Protein AF-A0A2X2YML2-F1 (afdb_monomer_lite)

InterPro domains:
  IPR007538 dATP/dGTP diphosphohydrolase MazZ [PF04447] (72-165)

Organism: Citrobacter koseri (NCBI:txid545)

Structure (mmCIF, N/CA/C/O backbone):
data_AF-A0A2X2YML2-F1
#
_entry.id   AF-A0A2X2YML2-F1
#
loop_
_atom_site.group_PDB
_atom_site.id
_atom_site.type_symbol
_atom_site.label_atom_id
_atom_site.label_alt_id
_atom_site.label_comp_id
_atom_site.label_asym_id
_atom_site.label_entity_id
_atom_site.label_seq_id
_atom_site.pdbx_PDB_ins_code
_atom_site.Cartn_x
_atom_site.Cartn_y
_atom_site.Cartn_z
_atom_site.occupancy
_atom_site.B_iso_or_equiv
_atom_site.auth_seq_id
_atom_site.auth_comp_id
_atom_site.auth_asym_id
_atom_site.auth_atom_id
_atom_site.pdbx_PDB_model_num
ATOM 1 N N . MET A 1 1 ? 16.624 -23.567 26.179 1.00 38.91 1 MET A N 1
ATOM 2 C CA . MET A 1 1 ? 15.921 -23.195 24.932 1.00 38.91 1 MET A CA 1
ATOM 3 C C . MET A 1 1 ? 16.742 -23.726 23.772 1.00 38.91 1 MET A C 1
ATOM 5 O O . MET A 1 1 ? 17.942 -23.489 23.763 1.00 38.91 1 MET A O 1
ATOM 9 N N . LYS A 1 2 ? 16.156 -24.531 22.876 1.00 36.78 2 LYS A N 1
ATOM 10 C CA . LYS A 1 2 ? 16.872 -25.023 21.691 1.00 36.78 2 LYS A CA 1
ATOM 11 C C . LYS A 1 2 ? 16.934 -23.893 20.668 1.00 36.78 2 LYS A C 1
ATOM 13 O O . LYS A 1 2 ? 15.892 -23.437 20.211 1.00 36.78 2 LYS A O 1
ATOM 18 N N . THR A 1 3 ? 18.138 -23.447 20.343 1.00 38.53 3 THR A N 1
ATOM 19 C CA . THR A 1 3 ? 18.396 -22.543 19.223 1.00 38.53 3 THR A CA 1
ATOM 20 C C . THR A 1 3 ? 18.063 -23.292 17.935 1.00 38.53 3 THR A C 1
ATOM 22 O O . THR A 1 3 ? 18.656 -24.336 17.666 1.00 38.53 3 THR A O 1
ATOM 25 N N . ILE A 1 4 ? 17.081 -22.815 17.171 1.00 41.88 4 ILE A N 1
ATOM 26 C CA . ILE A 1 4 ? 16.790 -23.360 15.842 1.00 41.88 4 ILE A CA 1
ATOM 27 C C . ILE A 1 4 ? 17.894 -22.842 14.917 1.00 41.88 4 ILE A C 1
ATOM 29 O O . ILE A 1 4 ? 17.956 -21.647 14.638 1.00 41.88 4 ILE A O 1
ATOM 33 N N . GLN A 1 5 ? 18.805 -23.722 14.499 1.00 45.81 5 GLN A N 1
ATOM 34 C CA . GLN A 1 5 ? 19.744 -23.420 13.423 1.00 45.81 5 GLN A CA 1
ATOM 35 C C . GLN A 1 5 ? 19.107 -23.817 12.096 1.00 45.81 5 GLN A C 1
ATOM 37 O O . GLN A 1 5 ? 18.810 -24.990 11.879 1.00 45.81 5 GLN A O 1
ATOM 42 N N . LEU A 1 6 ? 18.890 -22.824 11.235 1.00 52.56 6 LEU A N 1
ATOM 43 C CA . LEU A 1 6 ? 18.461 -23.033 9.857 1.00 52.56 6 LEU A CA 1
ATOM 44 C C . LEU A 1 6 ? 19.587 -23.709 9.071 1.00 52.56 6 LEU A C 1
ATOM 46 O O . LEU A 1 6 ? 20.763 -23.378 9.237 1.00 52.56 6 LEU A O 1
ATOM 50 N N . SER A 1 7 ? 19.223 -24.662 8.220 1.00 68.81 7 SER A N 1
ATOM 51 C CA . SER A 1 7 ? 20.172 -25.354 7.349 1.00 68.81 7 SER A CA 1
ATOM 52 C C . SER A 1 7 ? 20.691 -24.430 6.241 1.00 68.81 7 SER A C 1
ATOM 54 O O . SER A 1 7 ? 20.017 -23.483 5.835 1.00 68.81 7 SER A O 1
ATOM 56 N N . GLU A 1 8 ? 21.869 -24.727 5.681 1.00 53.41 8 GLU A N 1
ATOM 57 C CA . GLU A 1 8 ? 22.431 -23.960 4.551 1.00 53.41 8 GLU A CA 1
ATOM 58 C C . GLU A 1 8 ? 21.471 -23.877 3.354 1.00 53.41 8 GLU A C 1
ATOM 60 O O . GLU A 1 8 ? 21.455 -22.890 2.623 1.00 53.41 8 GLU A O 1
ATOM 65 N N . ARG A 1 9 ? 20.619 -24.892 3.180 1.00 53.34 9 ARG A N 1
ATOM 66 C CA . ARG A 1 9 ? 19.624 -24.946 2.107 1.00 53.34 9 ARG A CA 1
ATOM 67 C C . ARG A 1 9 ? 18.450 -23.994 2.350 1.00 53.34 9 ARG A C 1
ATOM 69 O O . ARG A 1 9 ? 17.960 -23.386 1.404 1.00 53.34 9 ARG A O 1
ATOM 76 N N . GLU A 1 10 ? 18.028 -23.841 3.602 1.00 51.41 10 GLU A N 1
ATOM 77 C CA . GLU A 1 10 ? 16.988 -22.886 4.006 1.00 51.41 10 GLU A CA 1
ATOM 78 C C . GLU A 1 10 ? 17.517 -21.450 3.959 1.00 51.41 10 GLU A C 1
ATOM 80 O O . GLU A 1 10 ? 16.852 -20.570 3.417 1.00 51.41 10 GLU A O 1
ATOM 85 N N . LEU A 1 11 ? 18.756 -21.228 4.410 1.00 50.56 11 LEU A N 1
ATOM 86 C CA . LEU A 1 11 ? 19.434 -19.935 4.278 1.00 50.56 11 LEU A CA 1
ATOM 87 C C . LEU A 1 11 ? 19.632 -19.546 2.806 1.00 50.56 11 LEU A C 1
ATOM 89 O O . LEU A 1 11 ? 19.415 -18.393 2.442 1.00 50.56 11 LEU A O 1
ATOM 93 N N . SER A 1 12 ? 19.975 -20.505 1.942 1.00 50.00 12 SER A N 1
ATOM 94 C CA . SER A 1 12 ? 20.115 -20.283 0.499 1.00 50.00 12 SER A CA 1
ATOM 95 C C . SER A 1 12 ? 18.781 -19.979 -0.191 1.00 50.00 12 SER A C 1
ATOM 97 O O . SER A 1 12 ? 18.763 -19.145 -1.095 1.00 50.00 12 SER A O 1
ATOM 99 N N . MET A 1 13 ? 17.671 -20.601 0.226 1.00 51.06 13 MET A N 1
ATOM 100 C CA . MET A 1 13 ? 16.338 -20.269 -0.298 1.00 51.06 13 MET A CA 1
ATOM 101 C C . MET A 1 13 ? 15.892 -18.869 0.129 1.00 51.06 13 MET A C 1
ATOM 103 O O . MET A 1 13 ? 15.437 -18.102 -0.715 1.00 51.06 13 MET A O 1
ATOM 107 N N . ILE A 1 14 ? 16.106 -18.500 1.395 1.00 49.56 14 ILE A N 1
ATOM 108 C CA . ILE A 1 14 ? 15.807 -17.150 1.896 1.00 49.56 14 ILE A CA 1
ATOM 109 C C . ILE A 1 14 ? 16.653 -16.104 1.152 1.00 49.56 14 ILE A C 1
ATOM 111 O O . ILE A 1 14 ? 16.134 -15.088 0.698 1.00 49.56 14 ILE A O 1
ATOM 115 N N . PHE A 1 15 ? 17.944 -16.372 0.937 1.00 49.84 15 PHE A N 1
ATOM 116 C CA . PHE A 1 15 ? 18.831 -15.473 0.191 1.00 49.84 15 PHE A CA 1
ATOM 117 C C . PHE A 1 15 ? 18.449 -15.358 -1.299 1.00 49.84 15 PHE A C 1
ATOM 119 O O . PHE A 1 15 ? 18.553 -14.283 -1.889 1.00 49.84 15 PHE A O 1
ATOM 126 N N . SER A 1 16 ? 17.950 -16.441 -1.905 1.00 50.94 16 SER A N 1
ATOM 127 C CA . SER A 1 16 ? 17.452 -16.450 -3.288 1.00 50.94 16 SER A CA 1
ATOM 128 C C . SER A 1 16 ? 16.134 -15.690 -3.462 1.00 50.94 16 SER A C 1
ATOM 130 O O . SER A 1 16 ? 15.902 -15.143 -4.533 1.00 50.94 16 SER A O 1
ATOM 132 N N . MET A 1 17 ? 15.271 -15.652 -2.443 1.00 47.47 17 MET A N 1
ATOM 133 C CA . MET A 1 17 ? 14.032 -14.857 -2.466 1.00 47.47 17 MET A CA 1
ATOM 134 C C . MET A 1 17 ? 14.301 -13.360 -2.258 1.00 47.47 17 MET A C 1
ATOM 136 O O . MET A 1 17 ? 13.532 -12.521 -2.713 1.00 47.47 17 MET A O 1
ATOM 140 N N . LEU A 1 18 ? 15.421 -13.023 -1.612 1.00 45.62 18 LEU A N 1
ATOM 141 C CA . LEU A 1 18 ? 15.849 -11.647 -1.342 1.00 45.62 18 LEU A CA 1
ATOM 142 C C . LEU A 1 18 ? 16.790 -11.065 -2.412 1.00 45.62 18 LEU A C 1
ATOM 144 O O . LEU A 1 18 ? 17.186 -9.903 -2.309 1.00 45.62 18 LEU A O 1
ATOM 148 N N . THR A 1 19 ? 17.166 -11.843 -3.431 1.00 43.22 19 THR A N 1
ATOM 149 C CA . THR A 1 19 ? 18.017 -11.386 -4.541 1.00 43.22 19 THR A CA 1
ATOM 150 C C . THR A 1 19 ? 17.158 -11.111 -5.787 1.00 43.22 19 THR A C 1
ATOM 152 O O . THR A 1 19 ? 16.572 -12.036 -6.344 1.00 43.22 19 THR A O 1
ATOM 155 N N . PRO A 1 20 ? 17.034 -9.845 -6.244 1.00 43.53 20 PRO A N 1
ATOM 156 C CA . PRO A 1 20 ? 16.187 -9.506 -7.390 1.00 43.53 20 PRO A CA 1
ATOM 157 C C . PRO A 1 20 ? 16.680 -10.143 -8.706 1.00 43.53 20 PRO A C 1
ATOM 159 O O . PRO A 1 20 ? 17.890 -10.211 -8.927 1.00 43.53 20 PRO A O 1
ATOM 162 N N . PRO A 1 21 ? 15.782 -10.529 -9.635 1.00 46.09 21 PRO A N 1
ATOM 163 C CA . PRO A 1 21 ? 16.116 -11.295 -10.845 1.00 46.09 21 PRO A CA 1
ATOM 164 C C . PRO A 1 21 ? 16.708 -10.465 -12.006 1.00 46.09 21 PRO A C 1
ATOM 166 O O . PRO A 1 21 ? 16.644 -10.889 -13.159 1.00 46.09 21 PRO A O 1
ATOM 169 N N . TYR A 1 22 ? 17.289 -9.290 -11.746 1.00 44.28 22 TYR A N 1
ATOM 170 C CA . TYR A 1 22 ? 17.827 -8.406 -12.789 1.00 44.28 22 TYR A CA 1
ATOM 171 C C . TYR A 1 22 ? 19.346 -8.246 -12.684 1.00 44.28 22 TYR A C 1
ATOM 173 O O . TYR A 1 22 ? 19.900 -8.164 -11.590 1.00 44.28 22 TYR A O 1
ATOM 181 N N . SER A 1 23 ? 20.030 -8.160 -13.834 1.00 43.28 23 SER A N 1
ATOM 182 C CA . SER A 1 23 ? 21.467 -7.877 -13.870 1.00 43.28 23 SER A CA 1
ATOM 183 C C . SER A 1 23 ? 21.727 -6.452 -13.382 1.00 43.28 23 SER A C 1
ATOM 185 O O . SER A 1 23 ? 21.397 -5.477 -14.065 1.00 43.28 23 SER A O 1
ATOM 187 N N . VAL A 1 24 ? 22.341 -6.345 -12.212 1.00 43.56 24 VAL A N 1
ATOM 188 C CA . VAL A 1 24 ? 22.845 -5.100 -11.642 1.00 43.56 24 VAL A CA 1
ATOM 189 C C . VAL A 1 24 ? 23.895 -4.521 -12.596 1.00 43.56 24 VAL A C 1
ATOM 191 O O . VAL A 1 24 ? 24.963 -5.102 -12.764 1.00 43.56 24 VAL A O 1
ATOM 194 N N . ARG A 1 25 ? 23.607 -3.388 -13.249 1.00 41.06 25 ARG A N 1
ATOM 195 C CA . ARG A 1 25 ? 24.688 -2.507 -13.715 1.00 41.06 25 ARG A CA 1
ATOM 196 C C . ARG A 1 25 ? 25.110 -1.659 -12.517 1.00 41.06 25 ARG A C 1
ATOM 198 O O . ARG A 1 25 ? 24.261 -1.047 -11.875 1.00 41.06 25 ARG A O 1
ATOM 205 N N . ASP A 1 26 ? 26.403 -1.704 -12.224 1.00 45.59 26 ASP A N 1
ATOM 206 C CA . ASP A 1 26 ? 27.135 -1.159 -11.073 1.00 45.59 26 ASP A CA 1
ATOM 207 C C . ASP A 1 26 ? 26.803 0.289 -10.657 1.00 45.59 26 ASP A C 1
ATOM 209 O O . ASP A 1 26 ? 27.576 1.220 -10.875 1.00 45.59 26 ASP A O 1
ATOM 213 N N . THR A 1 27 ? 25.683 0.490 -9.967 1.00 43.09 27 THR A N 1
ATOM 214 C CA . THR A 1 27 ? 25.524 1.595 -8.994 1.00 43.09 27 THR A CA 1
ATOM 215 C C . THR A 1 27 ? 25.026 1.100 -7.630 1.00 43.09 27 THR A C 1
ATOM 217 O O . THR A 1 27 ? 24.879 1.866 -6.677 1.00 43.09 27 THR A O 1
ATOM 220 N N . HIS A 1 28 ? 24.787 -0.207 -7.510 1.00 53.50 28 HIS A N 1
ATOM 221 C CA . HIS A 1 28 ? 24.389 -0.878 -6.283 1.00 53.50 28 HIS A CA 1
ATOM 222 C C . HIS A 1 28 ? 25.625 -1.306 -5.493 1.00 53.50 28 HIS A C 1
ATOM 224 O O . HIS A 1 28 ? 26.198 -2.330 -5.828 1.00 53.50 28 HIS A O 1
ATOM 230 N N . THR A 1 29 ? 25.956 -0.597 -4.410 1.00 55.03 29 THR A N 1
ATOM 231 C CA . THR A 1 29 ? 26.233 -1.234 -3.103 1.00 55.03 29 THR A CA 1
ATOM 232 C C . THR A 1 29 ? 26.484 -0.236 -1.984 1.00 55.03 29 THR A C 1
ATOM 234 O O . THR A 1 29 ? 26.099 -0.546 -0.865 1.00 55.03 29 THR A O 1
ATOM 237 N N . ASP A 1 30 ? 27.037 0.949 -2.222 1.00 62.59 30 ASP A N 1
ATOM 238 C CA . ASP A 1 30 ? 27.599 1.697 -1.086 1.00 62.59 30 ASP A CA 1
ATOM 239 C C . ASP A 1 30 ? 26.545 2.542 -0.366 1.00 62.59 30 ASP A C 1
ATOM 241 O O . ASP A 1 30 ? 26.255 2.293 0.799 1.00 62.59 30 ASP A O 1
ATOM 245 N N . GLU A 1 31 ? 25.854 3.441 -1.065 1.00 63.09 31 GLU A N 1
ATOM 246 C CA . GLU A 1 31 ? 24.970 4.419 -0.416 1.00 63.09 31 GLU A CA 1
ATOM 247 C C . GLU A 1 31 ? 23.710 3.793 0.208 1.00 63.09 31 GLU A C 1
ATOM 249 O O . GLU A 1 31 ? 23.347 4.100 1.341 1.00 63.09 31 GLU A O 1
ATOM 254 N N . PHE A 1 32 ? 23.052 2.855 -0.484 1.00 66.62 32 PHE A N 1
ATOM 255 C CA . PHE A 1 32 ? 21.873 2.184 0.079 1.00 66.62 32 PHE A CA 1
ATOM 256 C C . PHE A 1 32 ? 22.224 1.261 1.235 1.00 66.62 32 PHE A C 1
ATOM 258 O O . PHE A 1 32 ? 21.498 1.246 2.224 1.00 66.62 32 PHE A O 1
ATOM 265 N N . ASN A 1 33 ? 23.297 0.470 1.119 1.00 68.31 33 ASN A N 1
ATOM 266 C CA . ASN A 1 33 ? 23.669 -0.414 2.219 1.00 68.31 33 ASN A CA 1
ATOM 267 C C . ASN A 1 33 ? 24.191 0.406 3.396 1.00 68.31 33 ASN A C 1
ATOM 269 O O . ASN A 1 33 ? 23.868 0.072 4.530 1.00 68.31 33 ASN A O 1
ATOM 273 N N . GLU A 1 34 ? 24.926 1.492 3.152 1.00 73.06 34 GLU A N 1
ATOM 274 C CA . GLU A 1 34 ? 25.348 2.430 4.189 1.00 73.06 34 GLU A CA 1
ATOM 275 C C . GLU A 1 34 ? 24.1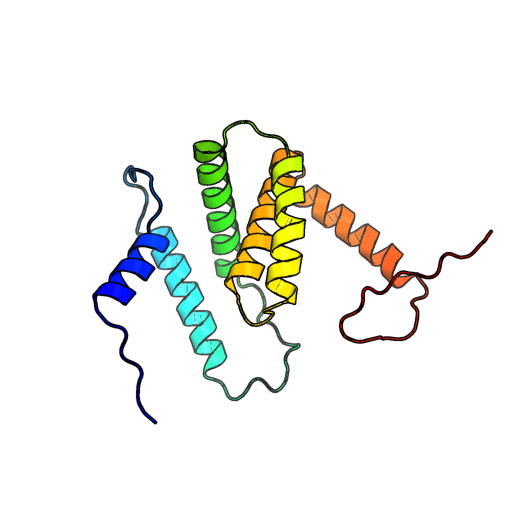38 3.049 4.896 1.00 73.06 34 GLU A C 1
ATOM 277 O O . GLU A 1 34 ? 24.062 3.002 6.123 1.00 73.06 34 GLU A O 1
ATOM 282 N N . LEU A 1 35 ? 23.157 3.560 4.150 1.00 68.56 35 LEU A N 1
ATOM 283 C CA . LEU A 1 35 ? 21.963 4.186 4.713 1.00 68.56 35 LEU A CA 1
ATOM 284 C C . LEU A 1 35 ? 21.068 3.175 5.442 1.00 68.56 35 LEU A C 1
ATOM 286 O O . LEU A 1 35 ? 20.644 3.428 6.569 1.00 68.56 35 LEU A O 1
ATOM 290 N N . ARG A 1 36 ? 20.850 1.993 4.853 1.00 70.94 36 ARG A N 1
ATOM 291 C CA . ARG A 1 36 ? 20.150 0.868 5.491 1.00 70.94 36 ARG A CA 1
ATOM 292 C C . ARG A 1 36 ? 20.840 0.461 6.787 1.00 70.94 36 ARG A C 1
ATOM 294 O O . ARG A 1 36 ? 20.165 0.277 7.791 1.00 70.94 36 ARG A O 1
ATOM 301 N N . ASN A 1 37 ? 22.165 0.323 6.779 1.00 70.94 37 ASN A N 1
ATOM 302 C CA . ASN A 1 37 ? 22.922 -0.063 7.965 1.00 70.94 37 ASN A CA 1
ATOM 303 C C . ASN A 1 37 ? 22.853 1.035 9.038 1.00 70.94 37 ASN A C 1
ATOM 305 O O . ASN A 1 37 ? 22.590 0.716 10.191 1.00 70.94 37 ASN A O 1
ATOM 309 N N . LYS A 1 38 ? 23.012 2.318 8.675 1.00 71.81 38 LYS A N 1
ATOM 310 C CA . LYS A 1 38 ? 22.850 3.458 9.600 1.00 71.81 38 LYS A CA 1
ATOM 311 C C . LYS A 1 38 ? 21.473 3.454 10.263 1.00 71.81 38 LYS A C 1
ATOM 313 O O . LYS A 1 38 ? 21.384 3.590 11.478 1.00 71.81 38 LYS A O 1
ATOM 318 N N . VAL A 1 39 ? 20.418 3.253 9.475 1.00 68.88 39 VAL A N 1
ATOM 319 C CA . VAL A 1 39 ? 19.039 3.146 9.968 1.00 68.88 39 VAL A CA 1
ATOM 320 C C . VAL A 1 39 ? 18.859 1.929 10.874 1.00 68.88 39 VAL A C 1
ATOM 322 O O . VAL A 1 39 ? 18.318 2.059 11.966 1.00 68.88 39 VAL A O 1
ATOM 325 N N . PHE A 1 40 ? 19.337 0.759 10.450 1.00 67.56 40 PHE A N 1
ATOM 326 C CA . PHE A 1 40 ? 19.237 -0.476 11.223 1.00 67.56 40 PHE A CA 1
ATOM 327 C C . PHE A 1 40 ? 19.925 -0.350 12.586 1.00 67.56 40 PHE A C 1
ATOM 329 O O . PHE A 1 40 ? 19.354 -0.745 13.598 1.00 67.56 40 PHE A O 1
ATOM 336 N N . TYR A 1 41 ? 21.123 0.240 12.630 1.00 66.38 41 TYR A N 1
ATOM 337 C CA . TYR A 1 41 ? 21.833 0.475 13.884 1.00 66.38 41 TYR A CA 1
ATOM 338 C C . TYR A 1 41 ? 21.120 1.501 14.768 1.00 66.38 41 TYR A C 1
ATOM 340 O O . TYR A 1 41 ? 20.932 1.218 15.943 1.00 66.38 41 TYR A O 1
ATOM 348 N N . ALA A 1 42 ? 20.622 2.611 14.212 1.00 63.56 42 ALA A N 1
ATOM 349 C CA . ALA A 1 42 ? 19.849 3.593 14.977 1.00 63.56 42 ALA A CA 1
ATOM 350 C C . ALA A 1 42 ? 18.562 2.999 15.586 1.00 63.56 42 ALA A C 1
ATOM 352 O O . ALA A 1 42 ? 18.256 3.254 16.748 1.00 63.56 42 ALA A O 1
ATOM 353 N N . LEU A 1 43 ? 17.828 2.173 14.829 1.00 58.03 43 LEU A N 1
ATOM 354 C CA . LEU A 1 43 ? 16.625 1.488 15.318 1.00 58.03 43 LEU A CA 1
ATOM 355 C C . LEU A 1 43 ? 16.954 0.440 16.386 1.00 58.03 43 LEU A C 1
ATOM 357 O O . LEU A 1 43 ? 16.240 0.334 17.378 1.00 58.03 43 LEU A O 1
ATOM 361 N N . ARG A 1 44 ? 18.038 -0.321 16.205 1.00 57.19 44 ARG A N 1
ATOM 362 C CA . ARG A 1 44 ? 18.491 -1.312 17.189 1.00 57.19 44 ARG A CA 1
ATOM 363 C C . ARG A 1 44 ? 18.944 -0.652 18.488 1.00 57.19 44 ARG A C 1
ATOM 365 O O . ARG A 1 44 ? 18.636 -1.162 19.558 1.00 57.19 44 ARG A O 1
ATOM 372 N N . ASP A 1 45 ? 19.667 0.458 18.397 1.00 55.19 45 ASP A N 1
ATOM 373 C CA . ASP A 1 45 ? 20.119 1.205 19.569 1.00 55.19 45 ASP A CA 1
ATOM 374 C C . ASP A 1 45 ? 18.913 1.778 20.337 1.00 55.19 45 ASP A C 1
ATOM 376 O O . ASP A 1 45 ? 18.879 1.664 21.556 1.00 55.19 45 ASP A O 1
ATOM 380 N N . ALA A 1 46 ? 17.868 2.243 19.636 1.00 55.44 46 ALA A N 1
ATOM 381 C CA . ALA A 1 46 ? 16.599 2.659 20.246 1.00 55.44 46 ALA A CA 1
ATOM 382 C C . ALA A 1 46 ? 15.790 1.503 20.880 1.00 55.44 46 ALA A C 1
ATOM 384 O O . ALA A 1 46 ? 15.005 1.733 21.791 1.00 55.44 46 ALA A O 1
ATOM 385 N N . GLN A 1 47 ? 15.961 0.261 20.409 1.00 49.28 47 GLN A N 1
ATOM 386 C CA . GLN A 1 47 ? 15.272 -0.928 20.937 1.00 49.28 47 GLN A CA 1
ATOM 387 C C . GLN A 1 47 ? 15.971 -1.576 22.145 1.00 49.28 47 GLN A C 1
ATOM 389 O O . GLN A 1 47 ? 15.359 -2.402 22.819 1.00 49.28 47 GLN A O 1
ATOM 394 N N . ASN A 1 48 ? 17.241 -1.250 22.409 1.00 53.47 48 ASN A N 1
ATOM 395 C CA . ASN A 1 48 ? 17.994 -1.801 23.543 1.00 53.47 48 ASN A CA 1
ATOM 396 C C . ASN A 1 48 ? 17.741 -1.053 24.871 1.00 53.47 48 ASN A C 1
ATOM 398 O O . ASN A 1 48 ? 18.193 -1.529 25.912 1.00 53.47 48 ASN A O 1
ATOM 402 N N . ASP A 1 49 ? 17.008 0.065 24.853 1.00 46.16 49 ASP A N 1
ATOM 403 C CA . ASP A 1 49 ? 16.546 0.785 26.047 1.00 46.16 49 ASP A CA 1
ATOM 404 C C . ASP A 1 49 ? 15.188 0.226 26.533 1.00 46.16 49 ASP A C 1
ATOM 406 O O . ASP A 1 49 ? 14.149 0.791 26.218 1.00 46.16 49 ASP A O 1
ATOM 410 N N . GLU A 1 50 ? 15.211 -0.863 27.324 1.00 42.00 50 GLU A N 1
ATOM 411 C CA . GLU A 1 50 ? 14.100 -1.385 28.168 1.00 42.00 50 GLU A CA 1
ATOM 412 C C . GLU A 1 50 ? 12.740 -1.681 27.454 1.00 42.00 50 GLU A C 1
ATOM 414 O O . GLU A 1 50 ? 12.510 -1.318 26.301 1.00 42.00 50 GLU A O 1
ATOM 419 N N . PRO A 1 51 ? 11.806 -2.461 28.046 1.00 41.44 51 PRO A N 1
ATOM 420 C CA . PRO A 1 51 ? 10.648 -2.949 27.304 1.00 41.44 51 PRO A CA 1
ATOM 421 C C . PRO A 1 51 ? 9.708 -1.791 26.966 1.00 41.44 51 PRO A C 1
ATOM 423 O O . PRO A 1 51 ? 9.235 -1.081 27.854 1.00 41.44 51 PRO A O 1
ATOM 426 N N . VAL A 1 52 ? 9.406 -1.652 25.672 1.00 43.84 52 VAL A N 1
ATOM 427 C CA . VAL A 1 52 ? 8.458 -0.686 25.101 1.00 43.84 52 VAL A CA 1
ATOM 428 C C . VAL A 1 52 ? 7.079 -0.861 25.754 1.00 43.84 52 VAL A C 1
ATOM 430 O O . VAL A 1 52 ? 6.227 -1.614 25.280 1.00 43.84 52 VAL A O 1
ATOM 433 N N . SER A 1 53 ? 6.867 -0.184 26.884 1.00 43.28 53 SER A N 1
ATOM 434 C CA . SER A 1 53 ? 5.576 -0.111 27.580 1.00 43.28 53 SER A CA 1
ATOM 435 C C . SER A 1 53 ? 4.639 0.939 26.974 1.00 43.28 53 SER A C 1
ATOM 437 O O . SER A 1 53 ? 3.452 0.938 27.285 1.00 43.28 53 SER A O 1
ATOM 439 N N . ASN A 1 54 ? 5.135 1.750 26.034 1.00 41.12 54 ASN A N 1
ATOM 440 C CA . ASN A 1 54 ? 4.355 2.690 25.234 1.00 41.12 54 ASN A CA 1
ATOM 441 C C . ASN A 1 54 ? 4.462 2.316 23.751 1.00 41.12 54 ASN A C 1
ATOM 443 O O . ASN A 1 54 ? 5.418 2.683 23.078 1.00 41.12 54 ASN A O 1
ATOM 447 N N . ARG A 1 55 ? 3.458 1.612 23.213 1.00 47.12 55 ARG A N 1
ATOM 448 C CA . ARG A 1 55 ? 3.322 1.372 21.758 1.00 47.12 55 ARG A CA 1
ATOM 449 C C . ARG A 1 55 ? 3.111 2.662 20.944 1.00 47.12 55 ARG A C 1
ATOM 451 O O . ARG A 1 55 ? 3.171 2.607 19.721 1.00 47.12 55 ARG A O 1
ATOM 458 N N . ASP A 1 56 ? 2.879 3.787 21.618 1.00 45.53 56 ASP A N 1
ATOM 459 C CA . ASP A 1 56 ? 2.480 5.058 21.009 1.00 45.53 56 ASP A CA 1
ATOM 460 C C . ASP A 1 56 ? 3.652 6.023 20.746 1.00 45.53 56 ASP A C 1
ATOM 462 O O . ASP A 1 56 ? 3.471 7.032 20.066 1.00 45.53 56 ASP A O 1
ATOM 466 N N . GLU A 1 57 ? 4.864 5.718 21.220 1.00 42.09 57 GLU A N 1
ATOM 467 C CA . GLU A 1 57 ? 6.065 6.517 20.942 1.00 42.09 57 GLU A CA 1
ATOM 468 C C . GLU A 1 57 ? 6.859 5.880 19.796 1.00 42.09 57 GLU A C 1
ATOM 470 O O . GLU A 1 57 ? 7.864 5.196 19.992 1.00 42.09 57 GLU A O 1
ATOM 475 N N . LEU A 1 58 ? 6.381 6.074 18.563 1.00 47.94 58 LEU A N 1
ATOM 476 C CA . LEU A 1 58 ? 7.199 5.782 17.388 1.00 47.94 58 LEU A CA 1
ATOM 477 C C . LEU A 1 58 ? 8.335 6.816 17.323 1.00 47.94 58 LEU A C 1
ATOM 479 O O . LEU A 1 58 ? 8.051 8.015 17.386 1.00 47.94 58 LEU A O 1
ATOM 483 N N . PRO A 1 59 ? 9.606 6.393 17.191 1.00 55.62 59 PRO A N 1
ATOM 484 C CA . PRO A 1 59 ? 10.716 7.329 17.073 1.00 55.62 59 PRO A CA 1
ATOM 485 C C . PRO A 1 59 ? 10.487 8.258 15.875 1.00 55.62 59 PRO A C 1
ATOM 487 O O . PRO A 1 59 ? 10.095 7.798 14.799 1.00 55.62 59 PRO A O 1
ATOM 490 N N . GLU A 1 60 ? 10.721 9.562 16.063 1.00 55.97 60 GLU A N 1
ATOM 491 C CA . GLU A 1 60 ? 10.601 10.550 14.987 1.00 55.97 60 GLU A CA 1
ATOM 492 C C . GLU A 1 60 ? 11.400 10.096 13.756 1.00 55.97 60 GLU A C 1
ATOM 494 O O . GLU A 1 60 ? 12.538 9.622 13.870 1.00 55.97 60 GLU A O 1
ATOM 499 N N . GLU A 1 61 ? 10.815 10.242 12.560 1.00 57.78 61 GLU A N 1
ATOM 500 C CA . GLU A 1 61 ? 11.527 9.966 11.313 1.00 57.78 61 GLU A CA 1
ATOM 501 C C . GLU A 1 61 ? 12.731 10.918 11.207 1.00 57.78 61 GLU A C 1
ATOM 503 O O . GLU A 1 61 ? 12.623 12.067 10.780 1.00 57.78 61 GLU A O 1
ATOM 508 N N . THR A 1 62 ? 13.913 10.440 11.600 1.00 68.44 62 THR A N 1
ATOM 509 C CA . THR A 1 62 ? 15.168 11.161 11.374 1.00 68.44 62 THR A CA 1
ATOM 510 C C . THR A 1 62 ? 15.343 11.441 9.878 1.00 68.44 62 THR A C 1
ATOM 512 O O . THR A 1 62 ? 14.917 10.656 9.028 1.00 68.44 62 THR A O 1
ATOM 515 N N . GLY A 1 63 ? 16.033 12.529 9.514 1.00 69.81 63 GLY A N 1
ATOM 516 C CA . GLY A 1 63 ? 16.264 12.872 8.100 1.00 69.81 63 GLY A CA 1
ATOM 517 C C . GLY A 1 63 ? 16.878 11.730 7.267 1.00 69.81 63 GLY A C 1
ATOM 518 O O . GLY A 1 63 ? 16.602 11.620 6.075 1.00 69.81 63 GLY A O 1
ATOM 519 N N . SER A 1 64 ? 17.634 10.835 7.913 1.00 74.94 64 SER A N 1
ATOM 520 C CA . SER A 1 64 ? 18.192 9.604 7.333 1.00 74.94 64 SER A CA 1
ATOM 521 C C . SER A 1 64 ? 17.118 8.566 6.957 1.00 74.94 64 SER A C 1
ATOM 523 O O . SER A 1 64 ? 17.161 7.984 5.871 1.00 74.94 64 SER A O 1
ATOM 525 N N . LEU A 1 65 ? 16.107 8.363 7.811 1.00 74.06 65 LEU A N 1
ATOM 526 C CA . LEU A 1 65 ? 14.987 7.447 7.555 1.00 74.06 65 LEU A CA 1
ATOM 527 C C . LEU A 1 65 ? 14.149 7.904 6.360 1.00 74.06 65 LEU A C 1
ATOM 529 O O . LEU A 1 65 ? 13.823 7.100 5.483 1.00 74.06 65 LEU A O 1
ATOM 533 N N . LEU A 1 66 ? 13.865 9.205 6.283 1.00 77.31 66 LEU A N 1
ATOM 534 C CA . LEU A 1 66 ? 13.124 9.785 5.166 1.00 77.31 66 LEU A CA 1
ATOM 535 C C . LEU A 1 66 ? 13.874 9.604 3.837 1.00 77.31 66 LEU A C 1
ATOM 537 O O . LEU A 1 66 ? 13.266 9.270 2.817 1.00 77.31 66 LEU A O 1
ATOM 541 N N . GLN A 1 67 ? 15.197 9.798 3.841 1.00 79.06 67 GLN A N 1
ATOM 542 C CA . GLN A 1 67 ? 16.044 9.544 2.672 1.00 79.06 67 GLN A CA 1
ATOM 543 C C . GLN A 1 67 ? 15.991 8.070 2.250 1.00 79.06 67 GLN A C 1
ATOM 545 O O . GLN A 1 67 ? 15.804 7.782 1.067 1.00 79.06 67 GLN A O 1
ATOM 550 N N . LEU A 1 68 ? 16.073 7.137 3.205 1.00 81.81 68 LEU A N 1
ATOM 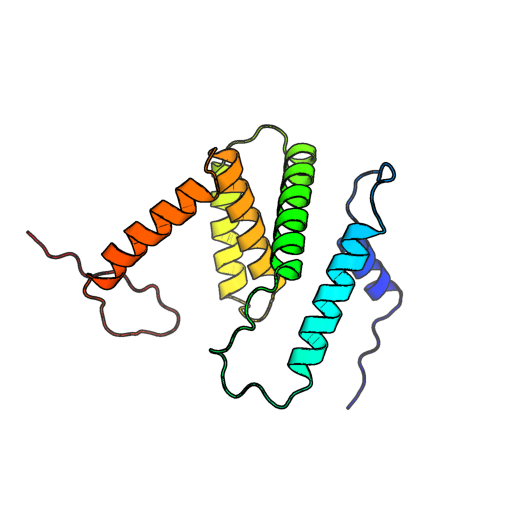551 C CA . LEU A 1 68 ? 16.021 5.704 2.909 1.00 81.81 68 LEU A CA 1
ATOM 552 C C . LEU A 1 68 ? 14.670 5.303 2.322 1.00 81.81 68 LEU A C 1
ATOM 554 O O . LEU A 1 68 ? 14.618 4.587 1.324 1.00 81.81 68 LEU A O 1
ATOM 558 N N . ARG A 1 69 ? 13.578 5.806 2.900 1.00 85.31 69 ARG A N 1
ATOM 559 C CA . ARG A 1 69 ? 12.215 5.548 2.429 1.00 85.31 69 ARG A CA 1
ATOM 560 C C . ARG A 1 69 ? 12.008 6.046 0.999 1.00 85.31 69 ARG A C 1
ATOM 562 O O . ARG A 1 69 ? 11.446 5.322 0.178 1.00 85.31 69 ARG A O 1
ATOM 569 N N . LYS A 1 70 ? 12.516 7.241 0.673 1.00 87.31 70 LYS A N 1
ATOM 570 C CA . LYS A 1 70 ? 12.503 7.779 -0.700 1.00 87.31 70 LYS A CA 1
ATOM 571 C C . LYS A 1 70 ? 13.281 6.886 -1.667 1.00 87.31 70 LYS A C 1
ATOM 573 O O . LYS A 1 70 ? 12.768 6.570 -2.738 1.00 87.31 70 LYS A O 1
ATOM 578 N N . LEU A 1 71 ? 14.469 6.430 -1.270 1.00 85.38 71 LEU A N 1
ATOM 579 C CA . LEU A 1 71 ? 15.305 5.552 -2.091 1.00 85.38 71 LEU A CA 1
ATOM 580 C C . LEU A 1 71 ? 14.658 4.175 -2.324 1.00 85.38 71 LEU A C 1
ATOM 582 O O . LEU A 1 71 ? 14.662 3.675 -3.448 1.00 85.38 71 LEU A O 1
ATOM 586 N N . ILE A 1 72 ? 14.056 3.580 -1.289 1.00 88.06 72 ILE A N 1
ATOM 587 C CA . ILE A 1 72 ? 13.286 2.329 -1.398 1.00 88.06 72 ILE A CA 1
ATOM 588 C C . ILE A 1 72 ? 12.122 2.506 -2.381 1.00 88.06 72 ILE A C 1
ATOM 590 O O . ILE A 1 72 ? 11.960 1.695 -3.292 1.00 88.06 72 ILE A O 1
ATOM 594 N N . ARG A 1 73 ? 11.343 3.586 -2.237 1.00 92.94 73 ARG A N 1
ATOM 595 C CA . ARG A 1 73 ? 10.203 3.884 -3.116 1.00 92.94 73 ARG A CA 1
ATOM 596 C C . ARG A 1 73 ? 10.626 4.060 -4.575 1.00 92.94 73 ARG A C 1
ATOM 598 O O . ARG A 1 73 ? 9.952 3.542 -5.464 1.00 92.94 73 ARG A O 1
ATOM 605 N N . GLN A 1 74 ? 11.733 4.760 -4.820 1.00 89.44 74 GLN A N 1
ATOM 606 C CA . GLN A 1 74 ? 12.274 4.946 -6.166 1.00 89.44 74 GLN A CA 1
ATOM 607 C C . GLN A 1 74 ? 12.666 3.606 -6.800 1.00 89.44 74 GLN A C 1
ATOM 609 O O . GLN A 1 74 ? 12.216 3.295 -7.899 1.00 89.44 74 GLN A O 1
ATOM 614 N N . ARG A 1 75 ? 13.438 2.779 -6.087 1.00 89.19 75 ARG A N 1
ATOM 615 C CA . ARG A 1 75 ? 13.867 1.463 -6.588 1.00 89.19 75 ARG A CA 1
ATOM 616 C C . ARG A 1 75 ? 12.701 0.526 -6.851 1.00 89.19 75 ARG A C 1
ATOM 618 O O . ARG A 1 75 ? 12.708 -0.205 -7.836 1.00 89.19 75 ARG A O 1
ATOM 625 N N . HIS A 1 76 ? 11.691 0.566 -5.988 1.00 94.69 76 HIS A N 1
ATOM 626 C CA . HIS A 1 76 ? 10.461 -0.178 -6.206 1.00 94.69 76 HIS A CA 1
ATOM 627 C C . HIS A 1 76 ? 9.763 0.261 -7.504 1.00 94.69 76 HIS A C 1
ATOM 629 O O . HIS A 1 76 ? 9.353 -0.587 -8.293 1.00 94.69 76 HIS A O 1
ATOM 635 N N . ALA A 1 77 ? 9.664 1.570 -7.765 1.00 93.62 77 ALA A N 1
ATOM 636 C CA . ALA A 1 77 ? 9.082 2.079 -9.006 1.00 93.62 77 ALA A CA 1
ATOM 637 C C . ALA A 1 77 ? 9.878 1.635 -10.247 1.00 93.62 77 ALA A C 1
ATOM 639 O O . ALA A 1 77 ? 9.278 1.141 -11.198 1.00 93.62 77 ALA A O 1
ATOM 640 N N . GLU A 1 78 ? 11.211 1.737 -10.208 1.00 93.50 78 GLU A N 1
ATOM 641 C CA . GLU A 1 78 ? 12.107 1.292 -11.289 1.00 93.50 78 GLU A CA 1
ATOM 642 C C . GLU A 1 78 ? 11.941 -0.208 -11.586 1.00 93.50 78 GLU A C 1
ATOM 644 O O . GLU A 1 78 ? 11.777 -0.607 -12.741 1.00 93.50 78 GLU A O 1
ATOM 649 N N . TRP A 1 79 ? 11.918 -1.042 -10.543 1.00 95.69 79 TRP A N 1
ATOM 650 C CA . TRP A 1 79 ? 11.676 -2.480 -10.668 1.00 95.69 79 TRP A CA 1
ATOM 651 C C . TRP A 1 79 ? 10.273 -2.793 -11.209 1.00 95.69 79 TRP A C 1
ATOM 653 O O . TRP A 1 79 ? 10.125 -3.646 -12.089 1.00 95.69 79 TRP A O 1
ATOM 663 N N . SER A 1 80 ? 9.246 -2.098 -10.716 1.00 95.00 80 SER A N 1
ATOM 664 C CA . SER A 1 80 ? 7.854 -2.281 -11.140 1.00 95.00 80 SER A CA 1
ATOM 665 C C . SER A 1 80 ? 7.665 -1.903 -12.614 1.00 95.00 80 SER A C 1
ATOM 667 O O . SER A 1 80 ? 7.003 -2.625 -13.362 1.00 95.00 80 SER A O 1
ATOM 669 N N . ASP A 1 81 ? 8.294 -0.820 -13.075 1.00 94.00 81 ASP A N 1
ATOM 670 C CA . ASP A 1 81 ? 8.272 -0.426 -14.488 1.00 94.00 81 ASP A CA 1
ATOM 671 C C . ASP A 1 81 ? 9.024 -1.426 -15.373 1.00 94.00 81 ASP A C 1
ATOM 673 O O . ASP A 1 81 ? 8.522 -1.790 -16.436 1.00 94.00 81 ASP A O 1
ATOM 677 N N . ALA A 1 82 ? 10.177 -1.934 -14.925 1.00 94.94 82 ALA A N 1
ATOM 678 C CA . ALA A 1 82 ? 10.925 -2.958 -15.655 1.00 94.94 82 ALA A CA 1
ATOM 679 C C . ALA A 1 82 ? 10.166 -4.295 -15.758 1.00 94.94 82 ALA A C 1
ATOM 681 O O . ALA A 1 82 ? 10.235 -4.964 -16.787 1.00 94.94 82 ALA A O 1
ATOM 682 N N . THR A 1 83 ? 9.433 -4.672 -14.706 1.00 94.50 83 THR A N 1
ATOM 683 C CA . THR A 1 83 ? 8.747 -5.970 -14.608 1.00 94.50 83 THR A CA 1
ATOM 684 C C . THR A 1 83 ? 7.395 -5.968 -15.313 1.00 94.50 83 THR A C 1
ATOM 686 O O . THR A 1 83 ? 7.071 -6.900 -16.047 1.00 94.50 83 THR A O 1
ATOM 689 N N . PHE A 1 84 ? 6.591 -4.929 -15.087 1.00 92.31 84 PHE A N 1
ATOM 690 C CA . PHE A 1 84 ? 5.193 -4.889 -15.524 1.00 92.31 84 PHE A CA 1
ATOM 691 C C . PHE A 1 84 ? 4.954 -3.925 -16.689 1.00 92.31 84 PHE A C 1
ATOM 693 O O . PHE A 1 84 ? 3.891 -3.964 -17.309 1.00 92.31 84 PHE A O 1
ATOM 700 N N . GLY A 1 85 ? 5.919 -3.060 -17.010 1.00 92.81 85 GLY A N 1
ATOM 701 C CA . GLY A 1 85 ? 5.785 -2.055 -18.058 1.00 92.81 85 GLY A CA 1
ATOM 702 C C . GLY A 1 85 ? 4.756 -0.969 -17.730 1.00 92.81 85 GLY A C 1
ATOM 703 O O . GLY A 1 85 ? 4.469 -0.642 -16.571 1.00 92.81 85 GLY A O 1
ATOM 704 N N . ASN A 1 86 ? 4.184 -0.388 -18.786 1.00 91.44 86 ASN A N 1
ATOM 705 C CA . ASN A 1 86 ? 3.239 0.723 -18.697 1.00 91.44 86 ASN A CA 1
ATOM 706 C C . ASN A 1 86 ? 1.808 0.242 -18.384 1.00 91.44 86 ASN A C 1
ATOM 708 O O . ASN A 1 86 ? 0.935 0.234 -19.253 1.00 91.44 86 ASN A O 1
ATOM 712 N N . VAL A 1 87 ? 1.578 -0.188 -17.142 1.00 94.44 87 VAL A N 1
ATOM 713 C CA . VAL A 1 87 ? 0.249 -0.545 -16.620 1.00 94.44 87 VAL A CA 1
ATOM 714 C C . VAL A 1 87 ? -0.332 0.563 -15.739 1.00 94.44 87 VAL A C 1
ATOM 716 O O . VAL A 1 87 ? 0.397 1.324 -15.102 1.00 94.44 87 VAL A O 1
ATOM 719 N N . GLY A 1 88 ? -1.663 0.646 -15.705 1.00 97.31 88 GLY A N 1
ATOM 720 C CA . GLY A 1 88 ? -2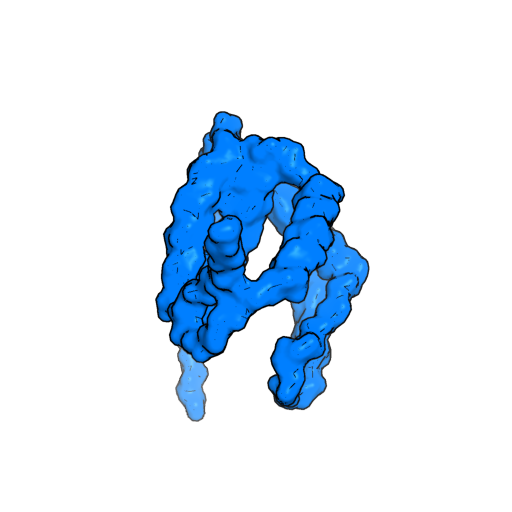.398 1.605 -14.878 1.00 97.31 88 GLY A CA 1
ATOM 721 C C . GLY A 1 88 ? -2.538 1.181 -13.405 1.00 97.31 88 GLY A C 1
ATOM 722 O O . GLY A 1 88 ? -2.176 0.065 -13.031 1.00 97.31 88 GLY A O 1
ATOM 723 N N . PRO A 1 89 ? -3.136 2.036 -12.557 1.00 98.12 89 PRO A N 1
ATOM 724 C CA . PRO A 1 89 ? -3.174 1.851 -11.100 1.00 98.12 89 PRO A CA 1
ATOM 725 C C . PRO A 1 89 ? -4.129 0.744 -10.617 1.00 98.12 89 PRO A C 1
ATOM 727 O O . PRO A 1 89 ? -4.054 0.312 -9.470 1.00 98.12 89 PRO A O 1
ATOM 730 N N . VAL A 1 90 ? -5.037 0.264 -11.474 1.00 98.19 90 VAL A N 1
ATOM 731 C CA . VAL A 1 90 ? -6.088 -0.699 -11.094 1.00 98.19 90 VAL A CA 1
ATOM 732 C C . VAL A 1 90 ? -5.516 -2.057 -10.675 1.00 98.19 90 VAL A C 1
ATOM 734 O O . VAL A 1 90 ? -6.070 -2.691 -9.779 1.00 98.19 90 VAL A O 1
ATOM 737 N N . GLY A 1 91 ? -4.431 -2.512 -11.309 1.00 97.25 91 GLY A N 1
ATOM 738 C CA . GLY A 1 91 ? -3.773 -3.779 -10.966 1.00 97.25 91 GLY A CA 1
ATOM 739 C C . GLY A 1 91 ? -3.259 -3.781 -9.523 1.00 97.25 91 GLY A C 1
ATOM 740 O O . GLY A 1 91 ? -3.759 -4.576 -8.724 1.00 97.25 91 GLY A O 1
ATOM 741 N N . PRO A 1 92 ? -2.358 -2.847 -9.161 1.00 97.81 92 PRO A N 1
ATOM 742 C CA . PRO A 1 92 ? -1.870 -2.702 -7.792 1.00 97.81 92 PRO A CA 1
ATOM 743 C C . PRO A 1 92 ? -2.981 -2.521 -6.750 1.00 97.81 92 PRO A C 1
ATOM 745 O O . PRO A 1 92 ? -2.907 -3.120 -5.687 1.00 97.81 92 PRO A O 1
ATOM 748 N N . LEU A 1 93 ? -4.059 -1.783 -7.050 1.00 98.50 93 LEU A N 1
ATOM 749 C CA . LEU A 1 93 ? -5.190 -1.626 -6.117 1.00 98.50 93 LEU A CA 1
ATOM 750 C C . LEU A 1 93 ? -5.958 -2.933 -5.865 1.00 98.50 93 LEU A C 1
ATOM 752 O O . LEU A 1 93 ? -6.382 -3.208 -4.740 1.00 98.50 93 LEU A O 1
ATOM 756 N N . LYS A 1 94 ? -6.150 -3.752 -6.906 1.00 98.12 94 LYS A N 1
ATOM 757 C CA . LYS A 1 94 ? -6.766 -5.078 -6.751 1.00 98.12 94 LYS A CA 1
ATOM 758 C C . LYS A 1 94 ? -5.873 -6.023 -5.957 1.00 98.12 94 LYS A C 1
ATOM 760 O O . LYS A 1 94 ? -6.395 -6.836 -5.204 1.00 98.12 94 LYS A O 1
ATOM 765 N N . HIS A 1 95 ? -4.558 -5.924 -6.138 1.00 97.50 95 HIS A N 1
ATOM 766 C CA . HIS A 1 95 ? -3.591 -6.705 -5.371 1.00 97.50 95 HIS A CA 1
ATOM 767 C C . HIS A 1 95 ? -3.557 -6.242 -3.913 1.00 97.50 95 HIS A C 1
ATOM 769 O O . HIS A 1 95 ? -3.708 -7.070 -3.032 1.00 97.50 95 HIS A O 1
ATOM 775 N N . LEU A 1 96 ? -3.550 -4.932 -3.653 1.00 98.19 96 LEU A N 1
ATOM 776 C CA . LEU A 1 96 ? -3.594 -4.364 -2.301 1.00 98.19 96 LEU A CA 1
ATOM 777 C C . LEU A 1 96 ? -4.779 -4.894 -1.480 1.00 98.19 96 LEU A C 1
ATOM 779 O O . LEU A 1 96 ? -4.670 -5.092 -0.278 1.00 98.19 96 LEU A O 1
ATOM 783 N N . SER A 1 97 ? -5.916 -5.149 -2.135 1.00 97.38 97 SER A N 1
ATOM 784 C CA . SER A 1 97 ? -7.091 -5.731 -1.474 1.00 97.38 97 SER A CA 1
ATOM 785 C C . SER A 1 97 ? -6.867 -7.173 -1.000 1.00 97.38 97 SER A C 1
ATOM 787 O O . SER A 1 97 ? -7.552 -7.600 -0.078 1.00 97.38 97 SER A O 1
ATOM 789 N N . LYS A 1 98 ? -5.960 -7.925 -1.636 1.00 96.50 98 LYS A N 1
ATOM 790 C CA . LYS A 1 98 ? -5.572 -9.281 -1.229 1.00 96.50 98 LYS A CA 1
ATOM 791 C C . LYS A 1 98 ? -4.567 -9.237 -0.083 1.00 96.50 98 LYS A C 1
ATOM 793 O O . LYS A 1 98 ? -4.859 -9.833 0.943 1.00 96.50 98 LYS A O 1
ATOM 798 N N . GLU A 1 99 ? -3.519 -8.419 -0.190 1.00 96.62 99 GLU A N 1
ATOM 799 C CA . GLU A 1 99 ? -2.500 -8.338 0.876 1.00 96.62 99 GLU A CA 1
ATOM 800 C C . GLU A 1 99 ? -3.088 -7.773 2.169 1.00 96.62 99 GLU A C 1
ATOM 802 O O . GLU A 1 99 ? -2.675 -8.126 3.263 1.00 96.62 99 GLU A O 1
ATOM 807 N N . ALA A 1 100 ? -4.126 -6.935 2.075 1.00 97.06 100 ALA A N 1
ATOM 808 C CA . ALA A 1 100 ? -4.870 -6.497 3.251 1.00 97.06 100 ALA A CA 1
ATOM 809 C C . ALA A 1 100 ? -5.590 -7.652 3.978 1.00 97.06 100 ALA A C 1
ATOM 811 O O . ALA A 1 100 ? -5.765 -7.579 5.193 1.00 97.06 100 ALA A O 1
ATOM 812 N N . LEU A 1 101 ? -6.023 -8.694 3.258 1.00 96.94 101 LEU A N 1
ATOM 813 C CA . LEU A 1 101 ? -6.601 -9.902 3.859 1.00 96.94 101 LEU A CA 1
ATOM 814 C C . LEU A 1 101 ? -5.500 -10.801 4.432 1.00 96.94 101 LEU A C 1
ATOM 816 O O . LEU A 1 101 ? -5.651 -11.278 5.551 1.00 96.94 101 LEU A O 1
ATOM 820 N N . GLU A 1 102 ? -4.385 -10.967 3.720 1.00 93.62 102 GLU A N 1
ATOM 821 C CA . GLU A 1 102 ? -3.231 -11.757 4.184 1.00 93.62 102 GLU A CA 1
ATOM 822 C C . GLU A 1 102 ? -2.623 -11.145 5.463 1.00 93.62 102 GLU A C 1
ATOM 824 O O . GLU A 1 102 ? -2.447 -11.836 6.471 1.00 93.62 102 GLU A O 1
ATOM 829 N N . ALA A 1 103 ? -2.463 -9.816 5.502 1.00 93.75 103 ALA A N 1
ATOM 830 C CA . ALA A 1 103 ? -2.065 -9.073 6.697 1.00 93.75 103 ALA A CA 1
ATOM 831 C C . ALA A 1 103 ? -3.079 -9.195 7.847 1.00 93.75 103 ALA A C 1
ATOM 833 O O . ALA A 1 103 ? -2.685 -9.211 9.013 1.00 93.75 103 ALA A O 1
ATOM 834 N N . ALA A 1 104 ? -4.383 -9.262 7.553 1.00 94.00 104 ALA A N 1
ATOM 835 C CA . ALA A 1 104 ? -5.408 -9.448 8.581 1.00 94.00 104 ALA A CA 1
ATOM 836 C C . ALA A 1 104 ? -5.365 -10.861 9.188 1.00 94.00 104 ALA A C 1
ATOM 838 O O . ALA A 1 104 ? -5.566 -11.006 10.397 1.00 94.00 104 ALA A O 1
ATOM 839 N N . ASP A 1 105 ? -5.061 -11.879 8.378 1.00 95.38 105 ASP A N 1
ATOM 840 C CA . ASP A 1 105 ? -4.920 -13.270 8.821 1.00 95.38 105 ASP A CA 1
ATOM 841 C C . ASP A 1 105 ? -3.633 -13.491 9.636 1.00 95.38 105 ASP A C 1
ATOM 843 O O . ASP A 1 105 ? -3.618 -14.308 10.564 1.00 95.38 105 ASP A O 1
ATOM 847 N N . ASN A 1 106 ? -2.561 -12.744 9.343 1.00 91.00 106 ASN A N 1
ATOM 848 C CA . ASN A 1 106 ? -1.293 -12.826 10.067 1.00 91.00 106 ASN A CA 1
ATOM 849 C C . ASN A 1 106 ? -0.682 -11.447 10.366 1.00 91.00 106 ASN A C 1
ATOM 851 O O . ASN A 1 106 ? 0.355 -11.064 9.832 1.00 91.00 106 ASN A O 1
ATOM 855 N N . VAL A 1 107 ? -1.286 -10.716 11.306 1.00 87.25 107 VAL A N 1
ATOM 856 C CA . VAL A 1 107 ? -0.903 -9.328 11.647 1.00 87.25 107 VAL A CA 1
ATOM 857 C C . VAL A 1 107 ? 0.549 -9.136 12.102 1.00 87.25 107 VAL A C 1
ATOM 859 O O . VAL A 1 107 ? 1.042 -8.008 12.084 1.00 87.25 107 VAL A O 1
ATOM 862 N N . ILE A 1 108 ? 1.229 -10.205 12.532 1.00 87.62 108 ILE A N 1
ATOM 863 C CA . ILE A 1 108 ? 2.639 -10.162 12.949 1.00 87.62 108 ILE A CA 1
ATOM 864 C C . ILE A 1 108 ? 3.617 -10.318 11.776 1.00 87.62 108 ILE A C 1
ATOM 866 O O . ILE A 1 108 ? 4.820 -10.128 11.970 1.00 87.62 108 ILE A O 1
ATOM 870 N N . ASP A 1 109 ? 3.131 -10.666 10.583 1.00 87.56 109 ASP A N 1
ATOM 871 C CA . ASP A 1 109 ? 3.954 -10.782 9.386 1.00 87.56 109 ASP A CA 1
ATOM 872 C C . ASP A 1 109 ? 4.218 -9.409 8.771 1.00 87.56 109 ASP A C 1
ATOM 874 O O . ASP A 1 109 ? 3.382 -8.826 8.086 1.00 87.56 109 ASP A O 1
ATOM 878 N N . LEU A 1 110 ? 5.413 -8.877 9.025 1.00 85.62 110 LEU A N 1
ATOM 879 C CA . LEU A 1 110 ? 5.823 -7.569 8.521 1.00 85.62 110 LEU A CA 1
ATOM 880 C C . LEU A 1 110 ? 5.896 -7.512 6.984 1.00 85.62 110 LEU A C 1
ATOM 882 O O . LEU A 1 110 ? 5.830 -6.413 6.430 1.00 85.62 110 LEU A O 1
ATOM 886 N N . SER A 1 111 ? 6.050 -8.651 6.299 1.00 90.00 111 SER A N 1
ATOM 887 C CA . SER A 1 111 ? 6.146 -8.671 4.835 1.00 90.00 111 SER A CA 1
ATOM 888 C C . SER A 1 111 ? 4.835 -8.242 4.174 1.00 90.00 111 SER A C 1
ATOM 890 O O . SER A 1 111 ? 4.866 -7.354 3.325 1.00 90.00 111 SER A O 1
ATOM 892 N N . GLU A 1 112 ? 3.694 -8.691 4.695 1.00 91.81 112 GLU A N 1
ATOM 893 C CA . GLU A 1 112 ? 2.367 -8.305 4.194 1.00 91.81 112 GLU A CA 1
ATOM 894 C C . GLU A 1 112 ? 2.095 -6.798 4.342 1.00 91.81 112 GLU A C 1
ATOM 896 O O . GLU A 1 112 ? 1.532 -6.133 3.467 1.00 91.81 112 GLU A O 1
ATOM 901 N N . TRP A 1 113 ? 2.571 -6.195 5.437 1.00 92.94 113 TRP A N 1
ATOM 902 C CA . TRP A 1 113 ? 2.516 -4.740 5.617 1.00 92.94 113 TRP A CA 1
ATOM 903 C C . TRP A 1 113 ? 3.397 -3.996 4.608 1.00 92.94 113 TRP A C 1
ATOM 905 O O . TRP A 1 113 ? 3.025 -2.915 4.133 1.00 92.94 113 TRP A O 1
ATOM 915 N N . ALA A 1 114 ? 4.566 -4.555 4.282 1.00 92.94 114 ALA A N 1
ATOM 916 C CA . ALA A 1 114 ? 5.454 -3.992 3.273 1.00 92.94 114 ALA A CA 1
ATOM 917 C C . ALA A 1 114 ? 4.831 -4.080 1.872 1.00 92.94 114 ALA A C 1
ATOM 919 O O . ALA A 1 114 ? 4.885 -3.092 1.133 1.00 92.94 114 ALA A O 1
ATOM 920 N N . ASP A 1 115 ? 4.169 -5.190 1.539 1.00 94.31 115 ASP A N 1
ATOM 921 C CA . ASP A 1 115 ? 3.466 -5.349 0.265 1.00 94.31 115 ASP A CA 1
ATOM 922 C C . ASP A 1 115 ? 2.327 -4.339 0.124 1.00 94.31 115 ASP A C 1
ATOM 924 O O . ASP A 1 115 ? 2.246 -3.636 -0.890 1.00 94.31 115 ASP A O 1
ATOM 928 N N . MET A 1 116 ? 1.529 -4.127 1.177 1.00 97.62 116 MET A N 1
ATOM 929 C CA . MET A 1 116 ? 0.528 -3.055 1.175 1.00 97.62 116 MET A CA 1
ATOM 930 C C . MET A 1 116 ? 1.149 -1.680 0.877 1.00 97.62 116 MET A C 1
ATOM 932 O O . MET A 1 116 ? 0.594 -0.886 0.106 1.00 97.62 116 MET A O 1
ATOM 936 N N . GLN A 1 117 ? 2.317 -1.385 1.458 1.00 96.88 117 GLN A N 1
ATOM 937 C CA . GLN A 1 117 ? 2.991 -0.107 1.246 1.00 96.88 117 GLN A CA 1
ATOM 938 C C . GLN A 1 117 ? 3.506 0.046 -0.193 1.00 96.88 117 GLN A C 1
ATOM 940 O O . GLN A 1 117 ? 3.321 1.117 -0.789 1.00 96.88 117 GLN A O 1
ATOM 945 N N . PHE A 1 118 ? 4.115 -0.999 -0.755 1.00 97.06 118 PHE A N 1
ATOM 946 C CA . PHE A 1 118 ? 4.609 -1.013 -2.130 1.00 97.06 118 PHE A CA 1
ATOM 947 C C . PHE A 1 118 ? 3.479 -0.873 -3.149 1.00 97.06 118 PHE A C 1
ATOM 949 O O . PHE A 1 118 ? 3.561 -0.028 -4.047 1.00 97.06 118 PHE A O 1
ATOM 956 N N . LEU A 1 119 ? 2.391 -1.622 -2.966 1.00 98.19 119 LEU A N 1
ATOM 957 C CA . LEU A 1 119 ? 1.228 -1.597 -3.851 1.00 98.19 119 LEU A CA 1
ATOM 958 C C . LEU A 1 119 ? 0.514 -0.243 -3.820 1.00 98.19 119 LEU A C 1
ATOM 960 O O . LEU A 1 119 ? 0.108 0.265 -4.870 1.00 98.19 119 LEU A O 1
ATOM 964 N N . LEU A 1 120 ? 0.416 0.390 -2.646 1.00 98.00 120 LEU A N 1
ATOM 965 C CA . LEU A 1 120 ? -0.144 1.736 -2.529 1.00 98.00 120 LEU A CA 1
ATOM 966 C C . LEU A 1 120 ? 0.726 2.782 -3.244 1.00 98.00 120 LEU A C 1
ATOM 968 O O . LEU A 1 120 ? 0.193 3.617 -3.980 1.00 98.00 120 LEU A O 1
ATOM 972 N N . TRP A 1 121 ? 2.052 2.734 -3.076 1.00 97.38 121 TRP A N 1
ATOM 973 C CA . TRP A 1 121 ? 2.961 3.637 -3.793 1.00 97.38 121 TRP A CA 1
ATOM 974 C C . TRP A 1 121 ? 2.892 3.455 -5.308 1.00 97.38 121 TRP A C 1
ATOM 976 O O . TRP A 1 121 ? 2.917 4.449 -6.041 1.00 97.38 121 TRP A O 1
ATOM 986 N N . ASP A 1 122 ? 2.791 2.209 -5.773 1.00 97.88 122 ASP A N 1
ATOM 987 C CA . ASP A 1 122 ? 2.685 1.884 -7.194 1.00 97.88 122 ASP A CA 1
ATOM 988 C C . ASP A 1 122 ? 1.368 2.384 -7.791 1.00 97.88 122 ASP A C 1
ATOM 990 O O . ASP A 1 122 ? 1.355 3.011 -8.852 1.00 97.88 122 ASP A O 1
ATOM 994 N N . ALA A 1 123 ? 0.257 2.184 -7.077 1.00 98.12 123 ALA A N 1
ATOM 995 C CA . ALA A 1 123 ? -1.043 2.705 -7.476 1.00 98.12 123 ALA A CA 1
ATOM 996 C C . ALA A 1 123 ? -1.029 4.238 -7.581 1.00 98.12 123 ALA A C 1
ATOM 998 O O . ALA A 1 123 ? -1.470 4.788 -8.588 1.00 98.12 123 ALA A O 1
ATOM 999 N N . GLN A 1 124 ? -0.490 4.936 -6.575 1.00 98.00 124 GLN A N 1
ATOM 1000 C CA . GLN A 1 124 ? -0.415 6.401 -6.566 1.00 98.00 124 GLN A CA 1
ATOM 1001 C C . GLN A 1 124 ? 0.389 6.939 -7.752 1.00 98.00 124 GLN A C 1
ATOM 1003 O O . GLN A 1 124 ? -0.122 7.760 -8.515 1.00 98.00 124 GLN A O 1
ATOM 1008 N N . ARG A 1 125 ? 1.616 6.437 -7.958 1.00 96.75 125 ARG A N 1
ATOM 1009 C CA . ARG A 1 125 ? 2.475 6.932 -9.047 1.00 96.75 125 ARG A CA 1
ATOM 1010 C C . ARG A 1 125 ? 1.869 6.639 -10.423 1.00 96.75 125 ARG A C 1
ATOM 1012 O O . ARG A 1 125 ? 1.923 7.494 -11.300 1.00 96.75 125 ARG A O 1
ATOM 1019 N N . ARG A 1 126 ? 1.247 5.464 -10.613 1.00 97.12 126 ARG A N 1
ATOM 1020 C CA . ARG A 1 126 ? 0.599 5.077 -11.881 1.00 97.12 126 ARG A CA 1
ATOM 1021 C C . ARG A 1 126 ? -0.687 5.863 -12.140 1.00 97.12 126 ARG A C 1
ATOM 1023 O O . ARG A 1 126 ? -1.106 5.978 -13.286 1.00 97.12 126 ARG A O 1
ATOM 1030 N N . ALA A 1 127 ? -1.303 6.415 -11.096 1.00 97.62 127 ALA A N 1
ATOM 1031 C CA . ALA A 1 127 ? -2.405 7.367 -11.200 1.00 97.62 127 ALA A CA 1
ATOM 1032 C C . ALA A 1 127 ? -1.937 8.821 -11.417 1.00 97.62 127 ALA A C 1
ATOM 1034 O O . ALA A 1 127 ? -2.779 9.701 -11.573 1.00 97.62 127 ALA A O 1
ATOM 1035 N N . GLY A 1 128 ? -0.624 9.083 -11.419 1.00 96.94 128 GLY A N 1
ATOM 1036 C CA . GLY A 1 128 ? -0.063 10.431 -11.518 1.00 96.94 128 GLY A CA 1
ATOM 1037 C C . GLY A 1 128 ? -0.207 11.268 -10.243 1.00 96.94 128 GLY A C 1
ATOM 1038 O O . GLY A 1 128 ? -0.047 12.479 -10.313 1.00 96.94 128 GLY A O 1
ATOM 1039 N N . ILE A 1 129 ? -0.505 10.645 -9.098 1.00 97.06 129 ILE A N 1
ATOM 1040 C CA . ILE A 1 129 ? -0.697 11.333 -7.816 1.00 97.06 129 ILE A CA 1
ATOM 1041 C C . ILE A 1 129 ? 0.667 11.572 -7.170 1.00 97.06 129 ILE A C 1
ATOM 1043 O O . ILE A 1 129 ? 1.391 10.615 -6.870 1.00 97.06 129 ILE A O 1
ATOM 1047 N N . CYS A 1 130 ? 1.012 12.835 -6.923 1.00 92.75 130 CYS A N 1
ATOM 1048 C CA . CYS A 1 130 ? 2.244 13.194 -6.225 1.00 92.75 130 CYS A CA 1
ATOM 1049 C C . CYS A 1 130 ? 2.072 13.229 -4.697 1.00 92.75 130 CYS A C 1
ATOM 1051 O O . CYS A 1 130 ? 0.961 13.308 -4.166 1.00 92.75 130 CYS A O 1
ATOM 1053 N N . ASP A 1 131 ? 3.198 13.219 -3.976 1.00 90.06 131 ASP A N 1
ATOM 1054 C CA . ASP A 1 131 ? 3.211 13.245 -2.508 1.00 90.06 131 ASP A CA 1
ATOM 1055 C C . ASP A 1 131 ? 2.513 14.491 -1.936 1.00 90.06 131 ASP A C 1
ATOM 1057 O O . ASP A 1 131 ? 1.826 14.403 -0.919 1.00 90.06 131 ASP A O 1
ATOM 1061 N N . GLY A 1 132 ? 2.628 15.642 -2.607 1.00 92.50 132 GLY A N 1
ATOM 1062 C CA . GLY A 1 132 ? 1.942 16.869 -2.195 1.00 92.50 132 GLY A CA 1
ATOM 1063 C C . GLY A 1 132 ? 0.419 16.761 -2.304 1.00 92.50 132 GLY A C 1
ATOM 1064 O O . GLY A 1 132 ? -0.292 17.143 -1.377 1.00 92.50 132 GLY A O 1
ATOM 1065 N N . GLU A 1 133 ? -0.085 16.188 -3.401 1.00 94.25 133 GLU A N 1
ATOM 1066 C CA . GLU A 1 133 ? -1.525 16.015 -3.632 1.00 94.25 133 GLU A CA 1
ATOM 1067 C C . GLU A 1 133 ? -2.148 15.045 -2.630 1.00 94.25 133 GLU A C 1
ATOM 1069 O O . GLU A 1 133 ? -3.179 15.359 -2.032 1.00 94.25 133 GLU A O 1
ATOM 1074 N N . ILE A 1 134 ? -1.521 13.883 -2.407 1.00 95.25 134 ILE A N 1
ATOM 1075 C CA . ILE A 1 134 ? -2.055 12.920 -1.440 1.00 95.25 134 ILE A CA 1
ATOM 1076 C C . ILE A 1 134 ? -1.978 13.463 -0.012 1.00 95.25 134 ILE A C 1
ATOM 1078 O O . ILE A 1 134 ? -2.924 13.271 0.745 1.00 95.25 134 ILE A O 1
ATOM 1082 N N . THR A 1 135 ? -0.918 14.194 0.348 1.00 93.69 135 THR A N 1
ATOM 1083 C CA . THR A 1 135 ? -0.787 14.795 1.687 1.00 93.69 135 THR A CA 1
ATOM 1084 C C . THR A 1 135 ? -1.883 15.829 1.938 1.00 93.69 135 THR A C 1
ATOM 1086 O O . THR A 1 135 ? -2.552 15.770 2.969 1.00 93.69 135 THR A O 1
ATOM 1089 N N . ALA A 1 136 ? -2.142 16.720 0.976 1.00 93.81 136 ALA A N 1
ATOM 1090 C CA . ALA A 1 136 ? -3.238 17.684 1.077 1.00 93.81 136 ALA A CA 1
ATOM 1091 C C . ALA A 1 136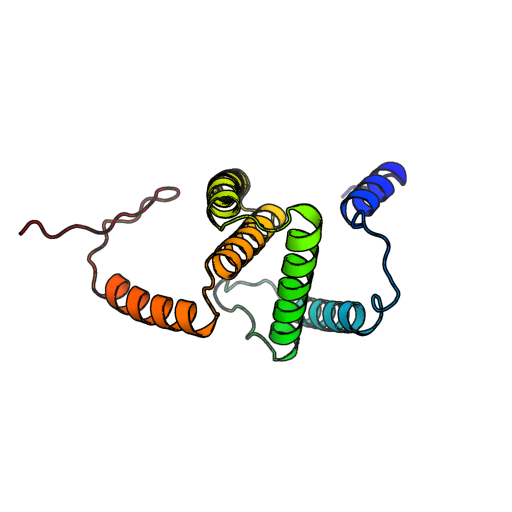 ? -4.606 16.981 1.174 1.00 93.81 136 ALA A C 1
ATOM 1093 O O . ALA A 1 136 ? -5.440 17.336 2.009 1.00 93.81 136 ALA A O 1
ATOM 1094 N N . ALA A 1 137 ? -4.827 15.930 0.376 1.00 95.19 137 ALA A N 1
ATOM 1095 C CA . ALA A 1 137 ? -6.052 15.136 0.445 1.00 95.19 137 ALA A CA 1
ATOM 1096 C C . ALA A 1 137 ? -6.209 14.411 1.795 1.00 95.19 137 ALA A C 1
ATOM 1098 O O . ALA A 1 137 ? -7.326 14.315 2.307 1.00 95.19 137 ALA A O 1
ATOM 1099 N N . MET A 1 138 ? -5.115 13.920 2.387 1.00 94.19 138 MET A N 1
ATOM 1100 C CA . MET A 1 138 ? -5.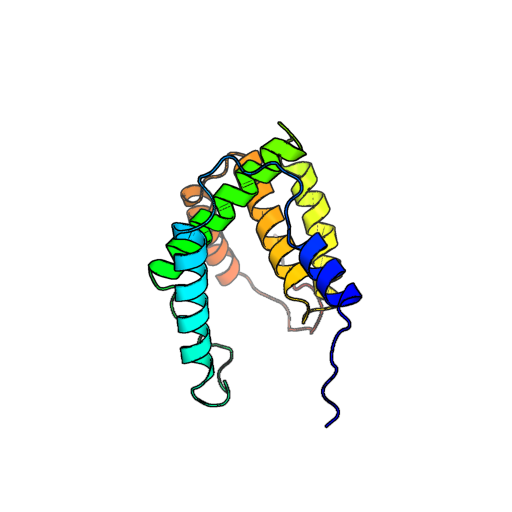107 13.307 3.718 1.00 94.19 138 MET A CA 1
ATOM 1101 C C . MET A 1 138 ? -5.472 14.321 4.805 1.00 94.19 138 MET A C 1
ATOM 1103 O O . MET A 1 138 ? -6.293 13.995 5.663 1.00 94.19 138 MET A O 1
ATOM 1107 N N . GLU A 1 139 ? -4.932 15.542 4.751 1.00 95.38 139 GLU A N 1
ATOM 1108 C CA . GLU A 1 139 ? -5.248 16.613 5.707 1.00 95.38 139 GLU A CA 1
ATOM 1109 C C . GLU A 1 139 ? -6.743 16.968 5.678 1.00 95.38 139 GLU A C 1
ATOM 1111 O O . GLU A 1 139 ? -7.423 16.953 6.709 1.00 95.38 139 GLU A O 1
ATOM 1116 N N . GLU A 1 140 ? -7.290 17.212 4.487 1.00 94.31 140 GLU A N 1
ATOM 1117 C CA . GLU A 1 140 ? -8.715 17.513 4.318 1.00 94.31 140 GLU A CA 1
ATOM 1118 C C . GLU A 1 140 ? -9.597 16.333 4.739 1.00 94.31 140 GLU A C 1
ATOM 1120 O O . GLU A 1 140 ? -10.615 16.496 5.423 1.00 94.31 140 GLU A O 1
ATOM 1125 N N . LYS A 1 141 ? -9.185 15.107 4.398 1.00 92.69 141 LYS A N 1
ATOM 1126 C CA . LYS A 1 141 ? -9.916 13.903 4.793 1.00 92.69 141 LYS A CA 1
ATOM 1127 C C . LYS A 1 141 ? -9.910 13.697 6.306 1.00 92.69 141 LYS A C 1
ATOM 1129 O O . LYS A 1 141 ? -10.925 13.251 6.850 1.00 92.69 141 LYS A O 1
ATOM 1134 N N . LEU A 1 142 ? -8.813 14.032 6.984 1.00 92.31 142 LEU A N 1
ATOM 1135 C CA . LEU A 1 142 ? -8.694 13.947 8.436 1.00 92.31 142 LEU A CA 1
ATOM 1136 C C . LEU A 1 142 ? -9.677 14.900 9.124 1.00 92.31 142 LEU A C 1
ATOM 1138 O O . LEU A 1 142 ? -10.432 14.450 9.988 1.00 92.31 142 LEU A O 1
ATOM 1142 N N . LYS A 1 143 ? -9.767 16.162 8.674 1.00 92.75 143 LYS A N 1
ATOM 1143 C CA . LYS A 1 143 ? -10.752 17.145 9.176 1.00 92.75 143 LYS A CA 1
ATOM 1144 C C . LYS A 1 143 ? -12.182 16.603 9.079 1.00 92.75 143 LYS A C 1
ATOM 1146 O O . LYS A 1 143 ? -12.935 16.635 10.053 1.00 92.75 143 LYS A O 1
ATOM 1151 N N . VAL A 1 144 ? -12.540 16.024 7.929 1.00 90.19 144 VAL A N 1
ATOM 1152 C CA . VAL A 1 144 ? -13.857 15.397 7.718 1.00 90.19 144 VAL A CA 1
ATOM 1153 C C . VAL A 1 144 ? -14.072 14.197 8.644 1.00 90.19 144 VAL A C 1
ATOM 1155 O O . VAL A 1 144 ? -15.163 14.031 9.184 1.00 90.19 144 VAL A O 1
ATOM 1158 N N . ASN A 1 145 ? -13.066 13.341 8.827 1.00 87.75 145 ASN A N 1
ATOM 1159 C CA . ASN A 1 145 ? -13.179 12.153 9.674 1.00 87.75 145 ASN A CA 1
ATOM 1160 C C . ASN A 1 145 ? -13.347 12.506 11.161 1.00 87.75 145 ASN A C 1
ATOM 1162 O O . ASN A 1 145 ? -14.125 11.842 11.847 1.00 87.75 145 ASN A O 1
ATOM 1166 N N . MET A 1 146 ? -12.670 13.555 11.638 1.00 89.56 146 MET A N 1
ATOM 1167 C CA . MET A 1 146 ? -12.784 14.052 13.015 1.00 89.56 146 MET A CA 1
ATOM 1168 C C . MET A 1 146 ? -14.153 14.680 13.308 1.00 89.56 146 MET A C 1
ATOM 1170 O O . MET A 1 146 ? -14.636 14.594 14.430 1.00 89.56 146 MET A O 1
ATOM 1174 N N . ALA A 1 147 ? -14.801 15.275 12.303 1.00 90.31 147 ALA A N 1
ATOM 1175 C CA . ALA A 1 147 ? -16.131 15.870 12.445 1.00 90.31 147 ALA A CA 1
ATOM 1176 C C . ALA A 1 147 ? -17.289 14.846 12.398 1.00 90.31 147 ALA A C 1
ATOM 1178 O O . ALA A 1 147 ? -18.450 15.221 12.562 1.00 90.31 147 ALA A O 1
ATOM 1179 N N . ARG A 1 148 ? -17.010 13.561 12.134 1.00 89.75 148 ARG A N 1
ATOM 1180 C CA . ARG A 1 148 ? -18.035 12.510 12.012 1.00 89.75 148 ARG A CA 1
ATOM 1181 C C . ARG A 1 148 ? -18.386 11.882 13.352 1.00 89.75 148 ARG A C 1
ATOM 1183 O O . ARG A 1 148 ? -17.562 11.774 14.252 1.00 89.75 148 ARG A O 1
ATOM 1190 N N . GLN A 1 149 ? -19.609 11.366 13.420 1.00 87.69 149 GLN A N 1
ATOM 1191 C CA . GLN A 1 149 ? -20.013 10.441 14.470 1.00 87.69 149 GLN A CA 1
ATOM 1192 C C . GLN A 1 149 ? -19.676 9.005 14.064 1.00 87.69 149 GLN A C 1
ATOM 1194 O O . GLN A 1 149 ? -19.955 8.570 12.938 1.00 87.69 149 GLN A O 1
ATOM 1199 N N . TRP A 1 150 ? -19.085 8.274 15.003 1.00 85.81 150 TRP A N 1
ATOM 1200 C CA . TRP A 1 150 ? -18.660 6.891 14.833 1.00 85.81 150 TRP A CA 1
ATOM 1201 C C . TRP A 1 150 ? -19.428 5.987 15.803 1.00 85.81 150 TRP A C 1
ATOM 1203 O O . TRP A 1 150 ? -19.664 6.396 16.940 1.00 85.81 150 TRP A O 1
ATOM 1213 N N . PRO A 1 151 ? -19.833 4.780 15.373 1.00 85.19 151 PRO A N 1
ATOM 1214 C CA . PRO A 1 151 ? -20.456 3.810 16.263 1.00 85.19 151 PRO A CA 1
ATOM 1215 C C . PRO A 1 151 ? -19.446 3.266 17.286 1.00 85.19 151 PRO A C 1
ATOM 1217 O O . PRO A 1 151 ? -18.230 3.460 17.162 1.00 85.19 151 PRO A O 1
ATOM 1220 N N . GLU A 1 152 ? -19.966 2.553 18.286 1.00 85.56 152 GLU A N 1
ATOM 1221 C CA . GLU A 1 152 ? -19.164 1.875 19.305 1.00 85.56 152 GLU A CA 1
ATOM 1222 C C . GLU A 1 152 ? -18.134 0.912 18.684 1.00 85.56 152 GLU A C 1
ATOM 1224 O O . GLU A 1 152 ? -18.305 0.389 17.579 1.00 85.56 152 GLU A O 1
ATOM 1229 N N . GLN A 1 153 ? -17.016 0.720 19.383 1.00 80.19 153 GLN A N 1
ATOM 1230 C CA . GLN A 1 153 ? -15.926 -0.132 18.928 1.00 80.19 153 GLN A CA 1
ATOM 1231 C C . GLN A 1 153 ? -16.311 -1.609 18.953 1.00 80.19 153 GLN A C 1
ATOM 1233 O O . GLN A 1 153 ? -16.732 -2.121 19.985 1.00 80.19 153 GLN A O 1
ATOM 1238 N N . LYS A 1 154 ? -16.041 -2.311 17.851 1.00 83.81 154 LYS A N 1
ATOM 1239 C CA . LYS A 1 154 ? -15.969 -3.770 17.824 1.00 83.81 154 LYS A CA 1
ATOM 1240 C C . LYS A 1 154 ? -14.609 -4.178 17.271 1.00 83.81 154 LYS A C 1
ATOM 1242 O O . LYS A 1 154 ? -14.197 -3.677 16.228 1.00 83.81 154 LYS A O 1
ATOM 1247 N N . ASP A 1 155 ? -13.898 -5.012 18.020 1.00 85.00 155 ASP A N 1
ATOM 1248 C CA . ASP A 1 155 ? -12.575 -5.486 17.623 1.00 85.00 155 ASP A CA 1
ATOM 1249 C C . ASP A 1 155 ? -12.658 -6.374 16.373 1.00 85.00 155 ASP A C 1
ATOM 1251 O O . ASP A 1 155 ? -13.632 -7.110 16.200 1.00 85.00 155 ASP A O 1
ATOM 1255 N N . GLY A 1 156 ? -11.662 -6.259 15.494 1.00 80.69 156 GLY A N 1
ATOM 1256 C CA . GLY A 1 156 ? -11.585 -7.006 14.233 1.00 80.69 156 GLY A CA 1
ATOM 1257 C C . GLY A 1 156 ? -12.587 -6.607 13.138 1.00 80.69 156 GLY A C 1
ATOM 1258 O O . GLY A 1 156 ? -12.619 -7.254 12.097 1.00 80.69 156 GLY A O 1
ATOM 1259 N N . GLU A 1 157 ? -13.404 -5.563 13.328 1.00 86.62 157 GLU A N 1
ATOM 1260 C CA . GLU A 1 157 ? -14.501 -5.223 12.407 1.00 86.62 157 GLU A CA 1
ATOM 1261 C C . GLU A 1 157 ? -14.365 -3.807 11.823 1.00 86.62 157 GLU A C 1
ATOM 1263 O O . GLU A 1 157 ? -14.059 -2.857 12.556 1.00 86.62 157 GLU A O 1
ATOM 1268 N N . PRO A 1 158 ? -14.650 -3.605 10.519 1.00 81.19 158 PRO A N 1
ATOM 1269 C CA . PRO A 1 158 ? -14.655 -2.274 9.929 1.00 81.19 158 PRO A CA 1
ATOM 1270 C C . PRO A 1 158 ? -15.680 -1.356 10.606 1.00 81.19 158 PRO A C 1
ATOM 1272 O O . PRO A 1 158 ? -16.877 -1.645 10.644 1.00 81.19 158 PRO A O 1
ATOM 1275 N N . ARG A 1 159 ? -15.234 -0.185 11.073 1.00 82.56 159 ARG A N 1
ATOM 1276 C CA . ARG A 1 159 ? -16.143 0.871 11.535 1.00 82.56 159 ARG A CA 1
ATOM 1277 C C . ARG A 1 159 ? -16.556 1.772 10.383 1.00 82.56 159 ARG A C 1
ATOM 1279 O O . ARG A 1 159 ? -15.732 2.442 9.766 1.00 82.56 159 ARG A O 1
ATOM 1286 N N . LEU A 1 160 ? -17.858 1.830 10.127 1.00 81.62 160 LEU A N 1
ATOM 1287 C CA . LEU A 1 160 ? -18.454 2.748 9.164 1.00 81.62 160 LEU A CA 1
ATOM 1288 C C . LEU A 1 160 ? -19.042 3.954 9.903 1.00 81.62 160 LEU A C 1
ATOM 1290 O O . LEU A 1 160 ? -19.702 3.804 10.927 1.00 81.62 160 LEU A O 1
ATOM 1294 N N . HIS A 1 161 ? -18.797 5.156 9.384 1.00 78.75 161 HIS A N 1
ATOM 1295 C CA . HIS A 1 161 ? -19.385 6.384 9.920 1.00 78.75 161 HIS A CA 1
ATOM 1296 C C . HIS A 1 161 ? -20.912 6.366 9.804 1.00 78.75 161 HIS A C 1
ATOM 1298 O O . HIS A 1 161 ? -21.468 5.857 8.825 1.00 78.75 161 HIS A O 1
ATOM 1304 N N . ILE A 1 162 ? -21.582 6.984 10.776 1.00 80.00 162 ILE A N 1
ATOM 1305 C CA . ILE A 1 162 ? -23.034 7.151 10.743 1.00 80.00 162 ILE A CA 1
ATOM 1306 C C . ILE A 1 162 ? -23.355 8.204 9.678 1.00 80.00 162 ILE A C 1
ATOM 1308 O O . ILE A 1 162 ? -22.865 9.334 9.734 1.00 80.00 162 ILE A O 1
ATOM 1312 N N . LYS A 1 163 ? -24.157 7.835 8.676 1.00 70.94 163 LYS A N 1
ATOM 1313 C CA . LYS A 1 163 ? -24.721 8.807 7.735 1.00 70.94 163 LYS A CA 1
ATOM 1314 C C . LYS A 1 163 ? -25.883 9.497 8.441 1.00 70.94 163 LYS A C 1
ATOM 1316 O O . LYS A 1 163 ? -26.837 8.827 8.822 1.00 70.94 163 LYS A O 1
ATOM 1321 N N . THR A 1 164 ? -25.823 10.814 8.602 1.00 56.38 164 THR A N 1
ATOM 1322 C CA . THR A 1 164 ? -27.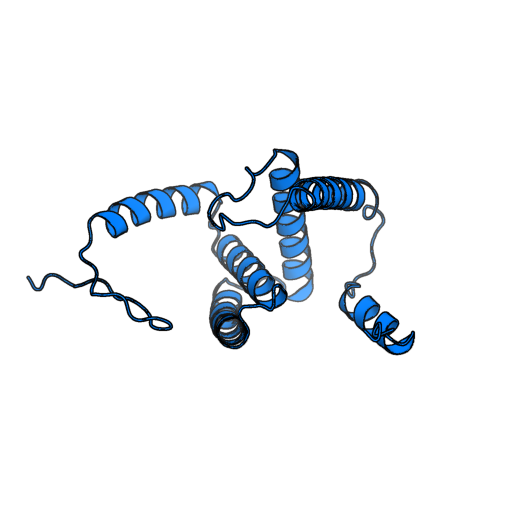022 11.598 8.909 1.00 56.38 164 THR A CA 1
ATOM 1323 C C . THR A 1 164 ? -27.964 11.462 7.721 1.00 56.38 164 THR A C 1
ATOM 1325 O O . THR A 1 164 ? -27.648 11.931 6.625 1.00 56.38 164 THR A O 1
ATOM 1328 N N . THR A 1 165 ? -29.073 10.753 7.907 1.00 47.91 165 THR A N 1
ATOM 1329 C CA . THR A 1 165 ? -30.191 10.779 6.963 1.00 47.91 165 THR A CA 1
ATOM 1330 C C . THR A 1 165 ? -30.644 12.239 6.816 1.00 47.91 165 THR A C 1
ATOM 1332 O O . THR A 1 165 ? -30.728 12.910 7.848 1.00 47.91 165 THR A O 1
ATOM 1335 N N . PRO A 1 166 ? -30.846 12.760 5.590 1.00 56.50 166 PRO A N 1
ATOM 1336 C CA . PRO A 1 166 ? -31.390 14.104 5.399 1.00 56.50 166 PRO A CA 1
ATOM 1337 C C . PRO A 1 166 ? -32.771 14.266 6.042 1.00 56.50 166 PRO A C 1
ATOM 1339 O O . PRO A 1 166 ? -33.504 13.252 6.136 1.00 56.50 166 PRO A O 1
#

Secondary structure (DSSP, 8-state):
----PPPHHHHHHHHHHSS-SS---S--SHHHHHHHHHHHHHHHHHHSSS----TT-PPP--HHHHHHHHHHHHHHHHHHHHHH-S--THHHHHHHHHHHHHHHHTTT-HHHHHHHHHHHHHHHHHTT--HHHHHHHHHHHHHHHHTS--PPP-TTSPPPPPP---

Foldseek 3Di:
DDDDDDDPVRVVVVVVVVDDPDDDDPPDDDPLVVLVVVVVVVVVVVCVPDDCPDPPCDDPCDPSNVVNVVVVLVVLLVVCCVPPNLDALVVLVVVLVVLVVVCLVPVPPVVSVVSNVSSVSNSCVRNVHDPVNVVVVVVVVVVVVVPFDWDDDDPSDDTDTDDDDD

Radius of gyration: 20.14 Å; chains: 1; bounding box: 59×43×47 Å

Sequence (166 aa):
MKTIQLSERELSMIFSMLTPPYSVRDTHTDEFNELRNKVFYALRDAQNDEPVSNRDELPEETGSLLQLRKLIRQRHAEWSDATFGNVGPVGPLKHLSKEALEAADNVIDLSEWADMQFLLWDAQRRAGICDGEITAAMEEKLKVNMARQWPEQKDGEPRLHIKTTP

pLDDT: mean 76.09, std 20.37, range [36.78, 98.5]